Protein AF-A0A5E4GHR6-F1 (afdb_monomer_lite)

InterPro domains:
  IPR000375 Dynamin stalk domain [PF01031] (1-142)
  IPR022812 Dynamin [PTHR11566] (3-142)

Structure (mmCIF, N/CA/C/O backbone):
data_AF-A0A5E4GHR6-F1
#
_entry.id   AF-A0A5E4GHR6-F1
#
loop_
_atom_site.group_PDB
_atom_site.id
_atom_site.type_symbol
_atom_site.label_atom_id
_atom_site.label_alt_id
_atom_site.label_comp_id
_atom_site.label_asym_id
_atom_site.label_entity_id
_atom_site.label_seq_id
_atom_site.pdbx_PDB_ins_code
_atom_site.Cartn_x
_atom_site.Cartn_y
_atom_site.Cartn_z
_atom_site.occupancy
_atom_site.B_iso_or_equiv
_atom_site.auth_seq_id
_atom_site.auth_comp_id
_atom_site.auth_asym_id
_atom_site.auth_atom_id
_atom_site.pdbx_PDB_model_num
ATOM 1 N N . MET A 1 1 ? -13.976 9.261 15.488 1.00 59.06 1 MET A N 1
ATOM 2 C CA . MET A 1 1 ? -12.523 8.959 15.468 1.00 59.06 1 MET A CA 1
ATOM 3 C C . MET A 1 1 ? -11.911 9.071 14.072 1.00 59.06 1 MET A C 1
ATOM 5 O O . MET A 1 1 ? -10.851 9.673 13.956 1.00 59.06 1 MET A O 1
ATOM 9 N N . VAL A 1 2 ? -12.566 8.576 13.013 1.00 63.38 2 VAL A N 1
ATOM 10 C CA . VAL A 1 2 ? -12.082 8.750 11.625 1.00 63.38 2 VAL A CA 1
ATOM 11 C C . VAL A 1 2 ? -12.148 10.220 11.171 1.00 63.38 2 VAL A C 1
ATOM 13 O O . VAL A 1 2 ? -11.143 10.754 10.731 1.00 63.38 2 VAL A O 1
ATOM 16 N N . ASP A 1 3 ? -13.250 10.932 11.431 1.00 71.06 3 ASP A N 1
ATOM 17 C CA . ASP A 1 3 ? -13.390 12.372 11.110 1.00 71.06 3 ASP A CA 1
ATOM 18 C C . ASP A 1 3 ? -12.672 13.329 12.089 1.00 71.06 3 ASP A C 1
ATOM 20 O O . ASP A 1 3 ? -12.981 14.518 12.153 1.00 71.06 3 ASP A O 1
ATOM 24 N N . GLY A 1 4 ? -11.795 12.829 12.966 1.00 60.81 4 GLY A N 1
ATOM 25 C CA . GLY A 1 4 ? -11.119 13.656 13.982 1.00 60.81 4 GLY A CA 1
ATOM 26 C C . GLY A 1 4 ? -12.011 14.182 15.122 1.00 60.81 4 GLY A C 1
ATOM 27 O O . GLY A 1 4 ? -11.511 14.761 16.080 1.00 60.81 4 GLY A O 1
ATOM 28 N N . LYS A 1 5 ? -13.325 13.930 15.090 1.00 59.69 5 LYS A N 1
ATOM 29 C CA . LYS A 1 5 ? -14.275 14.280 16.164 1.00 59.69 5 LYS A CA 1
ATOM 30 C C . LYS A 1 5 ? -14.294 13.211 17.265 1.00 59.69 5 LYS A C 1
ATOM 32 O O . LYS A 1 5 ? -15.255 12.454 17.376 1.00 59.69 5 LYS A O 1
ATOM 37 N N . SER A 1 6 ? -13.196 13.067 18.007 1.00 61.25 6 SER A N 1
ATOM 38 C CA . SER A 1 6 ? -13.159 12.246 19.231 1.00 61.25 6 SER A CA 1
ATOM 39 C C . SER A 1 6 ? -13.448 13.116 20.455 1.00 61.25 6 SER A C 1
ATOM 41 O O . SER A 1 6 ? -12.982 14.251 20.517 1.00 61.25 6 SER A O 1
ATOM 43 N N . GLN A 1 7 ? -14.211 12.590 21.415 1.00 58.00 7 GLN A N 1
ATOM 44 C CA . GLN A 1 7 ? -14.550 13.285 22.665 1.00 58.00 7 GLN A CA 1
ATOM 45 C C . GLN A 1 7 ? -13.358 13.317 23.642 1.00 58.00 7 GLN A C 1
ATOM 47 O O . GLN A 1 7 ? -13.231 14.252 24.426 1.00 58.00 7 GLN A O 1
ATOM 52 N N . GLU A 1 8 ? -12.441 12.350 23.517 1.00 57.22 8 GLU A N 1
ATOM 53 C CA . GLU A 1 8 ? -11.126 12.335 24.161 1.00 57.22 8 GLU A CA 1
ATOM 54 C C . GLU A 1 8 ? -10.040 12.430 23.080 1.00 57.22 8 GLU A C 1
ATOM 56 O O . GLU A 1 8 ? -9.918 11.556 22.215 1.00 57.22 8 GLU A O 1
ATOM 61 N N . MET A 1 9 ? -9.282 13.529 23.089 1.00 57.59 9 MET A N 1
ATOM 62 C CA . MET A 1 9 ? -8.210 13.804 22.130 1.00 57.59 9 MET A CA 1
ATOM 63 C C . MET A 1 9 ? -6.859 13.691 22.842 1.00 57.59 9 MET A C 1
ATOM 65 O O . MET A 1 9 ? -6.551 14.482 23.733 1.00 57.59 9 MET A O 1
ATOM 69 N N . SER A 1 10 ? -6.052 12.698 22.460 1.00 58.16 10 SER A N 1
ATOM 70 C CA . SER A 1 10 ? -4.682 12.555 22.967 1.00 58.16 10 SER A CA 1
ATOM 71 C C . SER A 1 10 ? -3.780 13.629 22.358 1.00 58.16 10 SER A C 1
ATOM 73 O O . SER A 1 10 ? -3.764 13.814 21.144 1.00 58.16 10 SER A O 1
ATOM 75 N N . THR A 1 11 ? -2.995 14.318 23.187 1.00 67.44 11 THR A N 1
ATOM 76 C CA . THR A 1 11 ? -1.984 15.299 22.746 1.00 67.44 11 THR A CA 1
ATOM 77 C C . THR A 1 11 ? -0.601 14.687 22.529 1.00 67.44 11 THR A C 1
ATOM 79 O O . THR A 1 11 ? 0.333 15.395 22.162 1.00 67.44 11 THR A O 1
ATOM 82 N N . LYS A 1 12 ? -0.446 13.382 22.786 1.00 62.19 12 LYS A N 1
ATOM 83 C CA . LYS A 1 12 ? 0.856 12.701 22.766 1.00 62.19 12 LYS A CA 1
ATOM 84 C C . LYS A 1 12 ? 1.130 11.958 21.462 1.00 62.19 12 LYS A C 1
ATOM 86 O O . LYS A 1 12 ? 2.283 11.866 21.062 1.00 62.19 12 LYS A O 1
ATOM 91 N N . GLU A 1 13 ? 0.092 11.438 20.808 1.00 71.81 13 GLU A N 1
ATOM 92 C CA . GLU A 1 13 ? 0.229 10.591 19.621 1.00 71.81 13 GLU A CA 1
ATOM 93 C C . GLU A 1 13 ? -0.902 10.845 18.618 1.00 71.81 13 GLU A C 1
ATOM 95 O O . GLU A 1 13 ? -2.062 11.024 18.998 1.00 71.81 13 GLU A O 1
ATOM 100 N N . LEU A 1 14 ? -0.562 10.826 17.324 1.00 75.12 14 LEU A N 1
ATOM 101 C CA . LEU A 1 14 ? -1.551 10.827 16.247 1.00 75.12 14 LEU A CA 1
ATOM 102 C C . LEU A 1 14 ? -2.262 9.473 16.220 1.00 75.12 14 LEU A C 1
ATOM 104 O O . LEU A 1 14 ? -1.610 8.434 16.135 1.00 75.12 14 LEU A O 1
ATOM 108 N N . SER A 1 15 ? -3.589 9.506 16.223 1.00 80.12 15 SER A N 1
ATOM 109 C CA . SER A 1 15 ? -4.464 8.337 16.106 1.00 80.12 15 SER A CA 1
ATOM 110 C C . SER A 1 15 ? -5.653 8.664 15.205 1.00 80.12 15 SER A C 1
ATOM 112 O O . SER A 1 15 ? -5.936 9.836 14.920 1.00 80.12 15 SER A O 1
ATOM 114 N N . GLY A 1 16 ? -6.359 7.643 14.729 1.00 85.81 16 GLY A N 1
ATOM 115 C CA . GLY A 1 16 ? -7.575 7.864 13.956 1.00 85.81 16 GLY A CA 1
ATOM 116 C C . GLY A 1 16 ? -7.293 8.444 12.570 1.00 85.81 16 GLY A C 1
ATOM 117 O O . GLY A 1 16 ? -6.297 8.117 11.924 1.00 85.81 16 GLY A O 1
ATOM 118 N N . GLY A 1 17 ? -8.146 9.368 12.120 1.00 86.38 17 GLY A N 1
ATOM 119 C CA . GLY A 1 17 ? -7.976 10.027 10.819 1.00 86.38 17 GLY A CA 1
ATOM 120 C C . GLY A 1 17 ? -6.665 10.807 10.677 1.00 86.38 17 GLY A C 1
ATOM 121 O O . GLY A 1 17 ? -6.059 10.801 9.608 1.00 86.38 17 GLY A O 1
ATOM 122 N N . GLY A 1 18 ? -6.175 11.420 11.761 1.00 88.06 18 GLY A N 1
ATOM 123 C CA . GLY A 1 18 ? -4.896 12.139 11.744 1.00 88.06 18 GLY A CA 1
ATOM 124 C C . GLY A 1 18 ? -3.708 11.209 11.494 1.00 88.06 18 GLY A C 1
ATOM 125 O O . GLY A 1 18 ? -2.782 11.564 10.766 1.00 88.06 18 GLY A O 1
ATOM 126 N N . ARG A 1 19 ? -3.755 9.987 12.038 1.00 92.56 19 ARG A N 1
ATOM 127 C CA . ARG A 1 19 ? -2.726 8.972 11.793 1.00 92.56 19 ARG A CA 1
ATOM 128 C C . ARG A 1 19 ? -2.812 8.402 10.384 1.00 92.56 19 ARG A C 1
ATOM 130 O O . ARG A 1 19 ? -1.773 8.250 9.753 1.00 92.56 19 ARG A O 1
ATOM 137 N N . ILE A 1 20 ? -4.018 8.154 9.874 1.00 94.25 20 ILE A N 1
ATOM 138 C CA . ILE A 1 20 ? -4.221 7.719 8.483 1.00 94.25 20 ILE A CA 1
ATOM 139 C C . ILE A 1 20 ? -3.656 8.761 7.509 1.00 94.25 20 ILE A C 1
ATOM 141 O O . ILE A 1 20 ? -2.912 8.405 6.600 1.00 94.25 20 ILE A O 1
ATOM 145 N N . HIS A 1 21 ? -3.921 10.052 7.732 1.00 93.12 21 HIS A N 1
ATOM 146 C CA . HIS A 1 21 ? -3.343 11.121 6.915 1.00 93.12 21 HIS A CA 1
ATOM 147 C C . HIS A 1 21 ? -1.809 11.142 6.989 1.00 93.12 21 HIS A C 1
ATOM 149 O O . HIS A 1 21 ? -1.139 11.262 5.967 1.00 93.12 21 HIS A O 1
ATOM 155 N N . TYR A 1 22 ? -1.246 10.963 8.187 1.00 93.31 22 TYR A N 1
ATOM 156 C CA . TYR A 1 22 ? 0.202 10.869 8.377 1.00 93.31 22 TYR A CA 1
ATOM 157 C C . TYR A 1 22 ? 0.827 9.665 7.646 1.00 93.31 22 TYR A C 1
ATOM 159 O O . TYR A 1 22 ? 1.936 9.763 7.122 1.00 93.31 22 TYR A O 1
ATOM 167 N N . ILE A 1 23 ? 0.110 8.538 7.579 1.00 95.62 23 ILE A N 1
ATOM 168 C CA . ILE A 1 23 ? 0.522 7.362 6.805 1.00 95.62 23 ILE A CA 1
ATOM 169 C C . ILE A 1 23 ? 0.505 7.677 5.304 1.00 95.62 23 ILE A C 1
ATOM 171 O O . ILE A 1 23 ? 1.512 7.483 4.632 1.00 95.62 23 ILE A O 1
ATOM 175 N N . LEU A 1 24 ? -0.605 8.214 4.793 1.00 94.06 24 LEU A N 1
ATOM 176 C CA . LEU A 1 24 ? -0.811 8.465 3.360 1.00 94.06 24 LEU A CA 1
ATOM 177 C C . LEU A 1 24 ? 0.049 9.595 2.779 1.00 94.06 24 LEU A C 1
ATOM 179 O O . LEU A 1 24 ? 0.156 9.704 1.561 1.00 94.06 24 LEU A O 1
ATOM 183 N N . GLN A 1 25 ? 0.588 10.477 3.619 1.00 92.94 25 GLN A N 1
ATOM 184 C CA . GLN A 1 25 ? 1.388 11.619 3.182 1.00 92.94 25 GLN A CA 1
ATOM 185 C C . GLN A 1 25 ? 2.852 11.436 3.625 1.00 92.94 25 GLN A C 1
ATOM 187 O O . GLN A 1 25 ? 3.601 10.852 2.850 1.00 92.94 25 GLN A O 1
ATOM 192 N N . PRO A 1 26 ? 3.293 11.823 4.841 1.00 94.81 26 PRO A N 1
ATOM 193 C CA . PRO A 1 26 ? 4.687 11.670 5.257 1.00 94.81 26 PRO A CA 1
ATOM 194 C C . PRO A 1 26 ? 5.298 10.279 5.085 1.00 94.81 26 PRO A C 1
ATOM 196 O O . PRO A 1 26 ? 6.417 10.180 4.593 1.00 94.81 26 PRO A O 1
ATOM 199 N N . ILE A 1 27 ? 4.613 9.215 5.521 1.00 94.44 27 ILE A N 1
ATOM 200 C CA . ILE A 1 27 ? 5.202 7.866 5.486 1.00 94.44 27 ILE A CA 1
ATOM 201 C C . ILE A 1 27 ? 5.246 7.356 4.051 1.00 94.44 27 ILE A C 1
ATOM 203 O O . ILE A 1 27 ? 6.308 6.961 3.586 1.00 94.44 27 ILE A O 1
ATOM 207 N N . PHE A 1 28 ? 4.115 7.387 3.346 1.00 96.38 28 PHE A N 1
ATOM 208 C CA . PHE A 1 28 ? 4.043 6.847 1.995 1.00 96.38 28 PHE A CA 1
ATOM 209 C C . PHE A 1 28 ? 4.958 7.593 1.022 1.00 96.38 28 PHE A C 1
ATOM 211 O O . PHE A 1 28 ? 5.716 6.947 0.308 1.00 96.38 28 PHE A O 1
ATOM 218 N N . VAL A 1 29 ? 4.968 8.932 1.050 1.00 95.56 29 VAL A N 1
ATOM 219 C CA . VAL A 1 29 ? 5.864 9.735 0.200 1.00 95.56 29 VAL A CA 1
ATOM 220 C C . VAL A 1 29 ? 7.321 9.383 0.473 1.00 95.56 29 VAL A C 1
ATOM 222 O O . VAL A 1 29 ? 8.061 9.117 -0.467 1.00 95.56 29 VAL A O 1
ATOM 225 N N . LYS A 1 30 ? 7.717 9.281 1.746 1.00 95.56 30 LYS A N 1
ATOM 226 C CA . LYS A 1 30 ? 9.078 8.878 2.103 1.00 95.56 30 LYS A CA 1
ATOM 227 C C . LYS A 1 30 ? 9.419 7.472 1.590 1.00 95.56 30 LYS A C 1
ATOM 229 O O . LYS A 1 30 ? 10.504 7.273 1.062 1.00 95.56 30 LYS A O 1
ATOM 234 N N . CYS A 1 31 ? 8.507 6.506 1.720 1.00 94.62 31 CYS A N 1
ATOM 235 C CA . CYS A 1 31 ? 8.717 5.153 1.196 1.00 94.62 31 CYS A CA 1
ATOM 236 C C . CYS A 1 31 ? 8.894 5.140 -0.329 1.00 94.62 31 CYS A C 1
ATOM 238 O O . CYS A 1 31 ? 9.658 4.323 -0.829 1.00 94.62 31 CYS A O 1
ATOM 240 N N . LEU A 1 32 ? 8.212 6.027 -1.062 1.00 94.38 32 LEU A N 1
ATOM 241 C CA . LEU A 1 32 ? 8.408 6.178 -2.507 1.00 94.38 32 LEU A CA 1
ATOM 242 C C . LEU A 1 32 ? 9.756 6.836 -2.836 1.00 94.38 32 LEU A C 1
ATOM 244 O O . LEU A 1 32 ? 10.428 6.396 -3.758 1.00 94.38 32 LEU A O 1
ATOM 248 N N . GLU A 1 33 ? 10.170 7.856 -2.078 1.00 94.25 33 GLU A N 1
ATOM 249 C CA . GLU A 1 33 ? 11.466 8.534 -2.254 1.00 94.25 33 GLU A CA 1
ATOM 250 C C . GLU A 1 33 ? 12.671 7.629 -1.948 1.00 94.25 33 GLU A C 1
ATOM 252 O O . GLU A 1 33 ? 13.759 7.851 -2.474 1.00 94.25 33 GLU A O 1
ATOM 257 N N . GLU A 1 34 ? 12.490 6.610 -1.105 1.00 94.50 34 GLU A N 1
ATOM 258 C CA . GLU A 1 34 ? 13.513 5.601 -0.801 1.00 94.50 34 GLU A CA 1
ATOM 259 C C . GLU A 1 34 ? 13.686 4.559 -1.922 1.00 94.50 34 GLU A C 1
ATOM 261 O O . GLU A 1 34 ? 14.669 3.815 -1.910 1.00 94.50 34 GLU A O 1
ATOM 266 N N . VAL A 1 35 ? 12.776 4.504 -2.904 1.00 93.25 35 VAL A N 1
ATOM 267 C CA . VAL A 1 35 ? 12.945 3.662 -4.094 1.00 93.25 35 VAL A CA 1
ATOM 268 C C . VAL A 1 35 ? 13.942 4.333 -5.036 1.00 93.25 35 VAL A C 1
ATOM 270 O O . VAL A 1 35 ? 13.614 5.294 -5.731 1.00 93.25 35 VAL A O 1
ATOM 273 N N . ASP A 1 36 ? 15.167 3.810 -5.078 1.00 91.88 36 ASP A N 1
ATOM 274 C CA . ASP A 1 36 ? 16.194 4.294 -6.002 1.00 91.88 36 ASP A CA 1
ATOM 275 C C . ASP A 1 36 ? 15.810 3.939 -7.456 1.00 91.88 36 ASP A C 1
ATOM 277 O O . ASP A 1 36 ? 15.697 2.75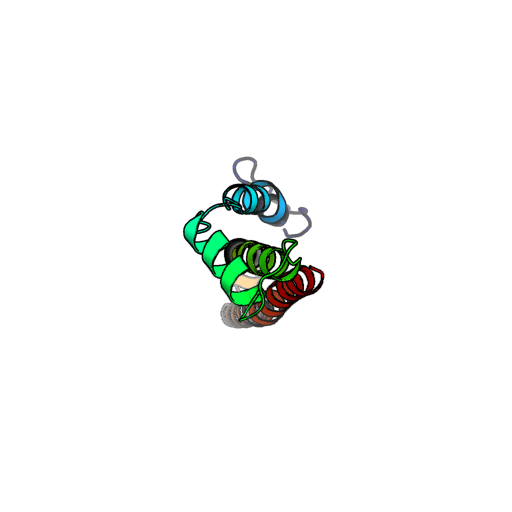2 -7.783 1.00 91.88 36 ASP A O 1
ATOM 281 N N . PRO A 1 37 ? 15.630 4.934 -8.348 1.00 87.12 37 PRO A N 1
ATOM 282 C CA . PRO A 1 37 ? 15.217 4.713 -9.735 1.00 87.12 37 PRO A CA 1
ATOM 283 C C . PRO A 1 37 ? 16.256 3.967 -10.589 1.00 87.12 37 PRO A C 1
ATOM 285 O O . PRO A 1 37 ? 15.910 3.452 -11.653 1.00 87.12 37 PRO A O 1
ATOM 288 N N . CYS A 1 38 ? 17.517 3.928 -10.156 1.00 88.38 38 CYS A N 1
ATOM 289 C CA . CYS A 1 38 ? 18.620 3.266 -10.852 1.00 88.38 38 CYS A CA 1
ATOM 290 C C . CYS A 1 38 ? 19.045 1.955 -10.181 1.00 88.38 38 CYS A C 1
ATOM 292 O O . CYS A 1 38 ? 19.947 1.275 -10.675 1.00 88.38 38 CYS A O 1
ATOM 294 N N . ASP A 1 39 ? 18.420 1.587 -9.066 1.00 89.00 39 ASP A N 1
ATOM 295 C CA . ASP A 1 39 ? 18.718 0.324 -8.406 1.00 89.00 39 ASP A CA 1
ATOM 296 C C . ASP A 1 39 ? 18.270 -0.865 -9.279 1.00 89.00 39 ASP A C 1
ATOM 298 O O . ASP A 1 39 ? 17.315 -0.785 -10.064 1.00 89.00 39 ASP A O 1
ATOM 302 N N . ASP A 1 40 ? 19.058 -1.938 -9.231 1.00 85.06 40 ASP A N 1
ATOM 303 C CA . ASP A 1 40 ? 19.020 -3.066 -10.174 1.00 85.06 40 ASP A CA 1
ATOM 304 C C . ASP A 1 40 ? 19.107 -2.693 -11.679 1.00 85.06 40 ASP A C 1
ATOM 306 O O . ASP A 1 40 ? 18.682 -3.475 -12.540 1.00 85.06 40 ASP A O 1
ATOM 310 N N . LEU A 1 41 ? 19.657 -1.520 -12.028 1.00 90.44 41 LEU A N 1
ATOM 311 C CA . LEU A 1 41 ? 19.884 -1.089 -13.412 1.00 90.44 41 LEU A CA 1
ATOM 312 C C . LEU A 1 41 ? 21.380 -0.914 -13.705 1.00 90.44 41 LEU A C 1
ATOM 314 O O . LEU A 1 41 ? 21.946 0.164 -13.531 1.00 90.44 41 LEU A O 1
ATOM 318 N N . THR A 1 42 ? 22.032 -1.974 -14.185 1.00 92.31 42 THR A N 1
ATOM 319 C CA . THR A 1 42 ? 23.450 -1.902 -14.571 1.00 92.31 42 THR A CA 1
ATOM 320 C C . THR A 1 42 ? 23.635 -1.490 -16.035 1.00 92.31 42 THR A C 1
ATOM 322 O O . THR A 1 42 ? 22.762 -1.707 -16.880 1.00 92.31 42 THR A O 1
ATOM 325 N N . ASP A 1 43 ? 24.813 -0.958 -16.376 1.00 92.56 43 ASP A N 1
ATOM 326 C CA . ASP A 1 43 ? 25.189 -0.669 -17.771 1.00 92.56 43 ASP A CA 1
ATOM 327 C C . ASP A 1 43 ? 25.097 -1.912 -18.670 1.00 92.56 43 ASP A C 1
ATOM 329 O O . ASP A 1 43 ? 24.793 -1.808 -19.863 1.00 92.56 43 ASP A O 1
ATOM 333 N N . ASP A 1 44 ? 25.350 -3.096 -18.107 1.00 92.31 44 ASP A N 1
ATOM 334 C CA . ASP A 1 44 ? 25.224 -4.363 -18.819 1.00 92.31 44 ASP A CA 1
ATOM 335 C C . ASP A 1 44 ? 23.752 -4.718 -19.071 1.00 92.31 44 ASP A C 1
ATOM 337 O O . ASP A 1 44 ? 23.426 -5.135 -20.182 1.00 92.31 44 ASP A O 1
ATOM 341 N N . ASP A 1 45 ? 22.847 -4.474 -18.116 1.00 90.19 45 ASP A N 1
ATOM 342 C CA . ASP A 1 45 ? 21.400 -4.646 -18.314 1.00 90.19 45 ASP A CA 1
ATOM 343 C C . ASP A 1 45 ? 20.863 -3.711 -19.399 1.00 90.19 45 ASP A C 1
ATOM 345 O O . ASP A 1 45 ? 20.114 -4.140 -20.281 1.00 90.19 45 ASP A O 1
ATOM 349 N N . ILE A 1 46 ? 21.294 -2.445 -19.386 1.00 90.44 46 ILE A N 1
ATOM 350 C CA . ILE A 1 46 ? 20.936 -1.458 -20.412 1.00 90.44 46 ILE A CA 1
ATOM 351 C C . ILE A 1 46 ? 21.446 -1.922 -21.779 1.00 90.44 46 ILE A C 1
ATOM 353 O O . ILE A 1 46 ? 20.697 -1.938 -22.761 1.00 90.44 46 ILE A O 1
ATOM 357 N N . ARG A 1 47 ? 22.711 -2.356 -21.857 1.00 89.56 47 ARG A N 1
ATOM 358 C CA . ARG A 1 47 ? 23.303 -2.861 -23.102 1.00 89.56 47 ARG A CA 1
ATOM 359 C C . ARG A 1 47 ? 22.552 -4.088 -23.617 1.00 89.56 47 ARG A C 1
ATOM 361 O O . ARG A 1 47 ? 22.262 -4.153 -24.812 1.00 89.56 47 ARG A O 1
ATOM 368 N N . MET A 1 48 ? 22.213 -5.031 -22.739 1.00 89.94 48 MET A N 1
ATOM 369 C CA . MET A 1 48 ? 21.443 -6.226 -23.089 1.00 89.94 48 MET A CA 1
ATOM 370 C C . MET A 1 48 ? 20.036 -5.871 -23.576 1.00 89.94 48 MET A C 1
ATOM 372 O O . MET A 1 48 ? 19.595 -6.413 -24.588 1.00 89.94 48 MET A O 1
ATOM 376 N N . ALA A 1 49 ? 19.345 -4.931 -22.927 1.00 89.25 49 ALA A N 1
ATOM 377 C CA . ALA A 1 49 ? 18.029 -4.466 -23.362 1.00 89.25 49 ALA A CA 1
ATOM 378 C C . ALA A 1 49 ? 18.078 -3.857 -24.776 1.00 89.25 49 ALA A C 1
ATOM 380 O O . ALA A 1 49 ? 17.250 -4.193 -25.626 1.00 89.25 49 ALA A O 1
ATOM 381 N N . ILE A 1 50 ? 19.090 -3.028 -25.067 1.00 87.69 50 ILE A N 1
ATOM 382 C CA . ILE A 1 50 ? 19.302 -2.435 -26.398 1.00 87.69 50 ILE A CA 1
ATOM 383 C C . ILE A 1 50 ? 19.580 -3.513 -27.452 1.00 87.69 50 ILE A C 1
ATOM 385 O O . ILE A 1 50 ? 18.992 -3.481 -28.538 1.00 87.69 50 ILE A O 1
ATOM 389 N N . GLN A 1 51 ? 20.457 -4.473 -27.148 1.00 87.12 51 GLN A N 1
ATOM 390 C CA . GLN A 1 51 ? 20.781 -5.574 -28.059 1.00 87.12 51 GLN A CA 1
ATOM 391 C C . GLN A 1 51 ? 19.551 -6.442 -28.351 1.00 87.12 51 GLN A C 1
ATOM 393 O O . GLN A 1 51 ? 19.265 -6.729 -29.513 1.00 87.12 51 GLN A O 1
ATOM 398 N N . ASN A 1 52 ? 18.777 -6.784 -27.319 1.00 86.00 52 ASN A N 1
ATOM 399 C CA . ASN A 1 52 ? 17.566 -7.588 -27.458 1.00 86.00 52 ASN A CA 1
ATOM 400 C C . ASN A 1 52 ? 16.488 -6.883 -28.290 1.00 86.00 52 ASN A C 1
ATOM 402 O O . ASN A 1 52 ? 15.862 -7.526 -29.131 1.00 86.00 52 ASN A O 1
ATOM 406 N N . ALA A 1 53 ? 16.294 -5.572 -28.118 1.00 85.38 53 ALA A N 1
ATOM 407 C CA . ALA A 1 53 ? 15.322 -4.831 -28.923 1.00 85.38 53 ALA A CA 1
ATOM 408 C C . ALA A 1 53 ? 15.772 -4.626 -30.376 1.00 85.38 53 ALA A C 1
ATOM 410 O O . ALA A 1 53 ? 14.942 -4.594 -31.282 1.00 85.38 53 ALA A O 1
ATOM 411 N N . SER A 1 54 ? 17.081 -4.491 -30.612 1.00 81.94 54 SER A N 1
ATOM 412 C CA . SER A 1 54 ? 17.641 -4.342 -31.966 1.00 81.94 54 SER A CA 1
ATOM 413 C C . SER A 1 54 ? 17.567 -5.653 -32.765 1.00 81.94 54 SER A C 1
ATOM 415 O O . SER A 1 54 ? 17.504 -5.644 -34.000 1.00 81.94 54 SER A O 1
ATOM 417 N N . GLY A 1 55 ? 17.532 -6.795 -32.069 1.00 77.00 55 GLY A N 1
ATOM 418 C CA . GLY A 1 55 ? 17.478 -8.122 -32.672 1.00 77.00 55 GLY A CA 1
ATOM 419 C C . GLY A 1 55 ? 18.677 -8.379 -33.591 1.00 77.00 55 GLY A C 1
ATOM 420 O O . GLY A 1 55 ? 19.802 -7.987 -33.301 1.00 77.00 55 GLY A O 1
ATOM 421 N N . ALA A 1 56 ? 18.445 -9.023 -34.738 1.00 68.25 56 ALA A N 1
ATOM 422 C CA . ALA A 1 56 ? 19.497 -9.300 -35.726 1.00 68.25 56 ALA A CA 1
ATOM 423 C C . ALA A 1 56 ? 19.827 -8.104 -36.647 1.00 68.25 56 ALA A C 1
ATOM 425 O O . ALA A 1 56 ? 20.627 -8.245 -37.574 1.00 68.25 56 ALA A O 1
ATOM 426 N N . ARG A 1 57 ? 19.176 -6.945 -36.465 1.00 67.38 57 ARG A N 1
ATOM 427 C CA . ARG A 1 57 ? 19.393 -5.760 -37.305 1.00 67.38 57 ARG A CA 1
ATOM 428 C C . ARG A 1 57 ? 20.380 -4.812 -36.635 1.00 67.38 57 ARG A C 1
ATOM 430 O O . ARG A 1 57 ? 20.209 -4.435 -35.483 1.00 67.38 57 ARG A O 1
ATOM 437 N N . ASN A 1 58 ? 21.361 -4.349 -37.406 1.00 64.50 58 ASN A N 1
ATOM 438 C CA . ASN A 1 58 ? 22.209 -3.233 -36.999 1.00 64.50 58 ASN A CA 1
ATOM 439 C C . ASN A 1 58 ? 21.363 -1.954 -37.001 1.00 64.50 58 ASN A C 1
ATOM 441 O O . ASN A 1 58 ? 21.095 -1.380 -38.060 1.00 64.50 58 ASN A O 1
ATOM 445 N N . ALA A 1 59 ? 20.897 -1.540 -35.826 1.00 64.38 59 ALA A N 1
ATOM 446 C CA . ALA A 1 59 ? 20.183 -0.286 -35.660 1.00 64.38 59 ALA A CA 1
ATOM 447 C C . ALA A 1 59 ? 21.182 0.886 -35.698 1.00 64.38 59 ALA A C 1
ATOM 449 O O . ALA A 1 59 ? 22.180 0.886 -34.983 1.00 64.38 59 ALA A O 1
ATOM 450 N N . LEU A 1 60 ? 20.924 1.877 -36.557 1.00 68.81 60 LEU A N 1
ATOM 451 C CA . LEU A 1 60 ? 21.713 3.118 -36.644 1.00 68.81 60 LEU A CA 1
ATOM 452 C C . LEU A 1 60 ? 21.321 4.143 -35.562 1.00 68.81 60 LEU A C 1
ATOM 454 O O . LEU A 1 60 ? 22.052 5.103 -35.336 1.00 68.81 60 LEU A O 1
ATOM 458 N N . PHE A 1 61 ? 20.181 3.925 -34.898 1.00 70.38 61 PHE A N 1
ATOM 459 C CA . PHE A 1 61 ? 19.645 4.738 -33.808 1.00 70.38 61 PHE A CA 1
ATOM 460 C C . PHE A 1 61 ? 19.175 3.830 -32.670 1.00 70.38 61 PHE A C 1
ATOM 462 O O . PHE A 1 61 ? 18.777 2.689 -32.912 1.00 70.38 61 PHE A O 1
ATOM 469 N N . VAL A 1 62 ? 19.202 4.339 -31.438 1.00 67.88 62 VAL A N 1
ATOM 470 C CA . VAL A 1 62 ? 18.638 3.636 -30.279 1.00 67.88 62 VAL A CA 1
ATOM 471 C C . VAL A 1 62 ? 17.114 3.606 -30.422 1.00 67.88 62 VAL A C 1
ATOM 473 O O . VAL A 1 62 ? 16.496 4.638 -30.669 1.00 67.88 62 VAL A O 1
ATOM 476 N N . LEU A 1 63 ? 16.524 2.414 -30.315 1.00 76.06 63 LEU A N 1
ATOM 477 C CA . LEU A 1 63 ? 15.072 2.219 -30.308 1.00 76.06 63 LEU A CA 1
ATOM 478 C C . LEU A 1 63 ? 14.472 2.758 -28.999 1.00 76.06 63 LEU A C 1
ATOM 480 O O . LEU A 1 63 ? 15.142 2.751 -27.971 1.00 76.06 63 LEU A O 1
ATOM 484 N N . GLU A 1 64 ? 13.204 3.164 -29.014 1.00 82.81 64 GLU A N 1
ATOM 485 C CA . GLU A 1 64 ? 12.482 3.601 -27.802 1.00 82.81 64 GLU A CA 1
ATOM 486 C C . GLU A 1 64 ? 12.133 2.414 -26.880 1.00 82.81 64 GLU A C 1
ATOM 488 O O . GLU A 1 64 ? 12.147 2.532 -25.658 1.00 82.81 64 GLU A O 1
ATOM 493 N N . VAL A 1 65 ? 11.939 1.228 -27.466 1.00 85.19 65 VAL A N 1
ATOM 494 C CA . VAL A 1 65 ? 11.468 0.005 -26.789 1.00 85.19 65 VAL A CA 1
ATOM 495 C C . VAL A 1 65 ? 12.335 -0.455 -25.595 1.00 85.19 65 VAL A C 1
ATOM 497 O O . VAL A 1 65 ? 11.763 -0.796 -24.560 1.00 85.19 65 VAL A O 1
ATOM 500 N N . PRO A 1 66 ? 13.688 -0.484 -25.654 1.00 86.25 66 PRO A N 1
ATOM 501 C CA . PRO A 1 66 ? 14.520 -0.755 -24.478 1.00 86.25 66 PRO A CA 1
ATOM 502 C C . PRO A 1 66 ? 14.244 0.197 -23.322 1.00 86.25 66 PRO A C 1
ATOM 504 O O . PRO A 1 66 ? 14.201 -0.234 -22.176 1.00 86.25 66 PRO A O 1
ATOM 507 N N . PHE A 1 67 ? 14.083 1.486 -23.615 1.00 85.81 67 PHE A N 1
ATOM 508 C CA . PHE A 1 67 ? 13.877 2.495 -22.588 1.00 85.81 67 PHE A CA 1
ATOM 509 C C . PHE A 1 67 ? 12.504 2.327 -21.937 1.00 85.81 67 PHE A C 1
ATOM 511 O O . PHE A 1 67 ? 12.423 2.249 -20.716 1.00 85.81 67 PHE A O 1
ATOM 518 N N . GLU A 1 68 ? 11.455 2.155 -22.743 1.00 87.31 68 GLU A N 1
ATOM 519 C CA . GLU A 1 68 ? 10.104 1.824 -22.279 1.00 87.31 68 GLU A CA 1
ATOM 520 C C . GLU A 1 68 ? 10.114 0.583 -21.373 1.00 87.31 68 GLU A C 1
ATOM 522 O O . GLU A 1 68 ? 9.600 0.617 -20.256 1.00 87.31 68 GLU A O 1
ATOM 527 N N . PHE A 1 69 ? 10.786 -0.495 -21.789 1.00 87.81 69 PHE A N 1
ATOM 528 C CA . PHE A 1 69 ? 10.921 -1.710 -20.983 1.00 87.81 69 PHE A CA 1
ATOM 529 C C . PHE A 1 69 ? 11.615 -1.464 -19.632 1.00 87.81 69 PHE A C 1
ATOM 531 O O . PHE A 1 69 ? 11.154 -1.956 -18.598 1.00 87.81 69 PHE A O 1
ATOM 538 N N . LEU A 1 70 ? 12.715 -0.706 -19.622 1.00 89.44 70 LEU A N 1
ATOM 539 C CA . LEU A 1 70 ? 13.463 -0.407 -18.399 1.00 89.44 70 LEU A CA 1
ATOM 540 C C . LEU A 1 70 ? 12.658 0.486 -17.445 1.00 89.44 70 LEU A C 1
ATOM 542 O O . LEU A 1 70 ? 12.616 0.205 -16.249 1.00 89.44 70 LEU A O 1
ATOM 546 N N . VAL A 1 71 ? 11.965 1.503 -17.962 1.00 89.50 71 VAL A N 1
ATOM 547 C CA . VAL A 1 71 ? 11.087 2.375 -17.164 1.00 89.50 71 VAL A CA 1
ATOM 548 C C . VAL A 1 71 ? 9.928 1.580 -16.570 1.00 89.50 71 VAL A C 1
ATOM 550 O O . VAL A 1 71 ? 9.658 1.689 -15.376 1.00 89.50 71 VAL A O 1
ATOM 553 N N . ARG A 1 72 ? 9.293 0.704 -17.357 1.00 89.31 72 ARG A N 1
ATOM 554 C CA . ARG A 1 72 ? 8.239 -0.201 -16.874 1.00 89.31 72 ARG A CA 1
ATOM 555 C C . ARG A 1 72 ? 8.710 -1.077 -15.715 1.00 89.31 72 ARG A C 1
ATOM 557 O O . ARG A 1 72 ? 7.995 -1.222 -14.725 1.00 89.31 72 ARG A O 1
ATOM 564 N N . ARG A 1 73 ? 9.926 -1.626 -15.813 1.00 89.94 73 ARG A N 1
ATOM 565 C CA . ARG A 1 73 ? 10.542 -2.421 -14.741 1.00 89.94 73 ARG A CA 1
ATOM 566 C C . ARG A 1 73 ? 10.760 -1.597 -13.470 1.00 89.94 73 ARG A C 1
ATOM 568 O O . ARG A 1 73 ? 10.520 -2.121 -12.387 1.00 89.94 73 ARG A O 1
ATOM 575 N N . GLN A 1 74 ? 11.172 -0.334 -13.586 1.00 90.81 74 GLN A N 1
ATOM 576 C CA . GLN A 1 74 ? 11.350 0.541 -12.423 1.00 90.81 74 GLN A CA 1
ATOM 577 C C . GLN A 1 74 ? 10.008 0.977 -11.809 1.00 90.81 74 GLN A C 1
ATOM 579 O O . GLN A 1 74 ? 9.847 0.894 -10.594 1.00 90.81 74 GLN A O 1
ATOM 584 N N . ASN A 1 75 ? 9.000 1.318 -12.618 1.00 89.81 75 ASN A N 1
ATOM 585 C CA . ASN A 1 75 ? 7.657 1.675 -12.134 1.00 89.81 75 ASN A CA 1
ATOM 586 C C . ASN A 1 75 ? 6.974 0.526 -11.374 1.00 89.81 75 ASN A C 1
ATOM 588 O O . ASN A 1 75 ? 6.285 0.761 -10.382 1.00 89.81 75 ASN A O 1
ATOM 592 N N . ALA A 1 76 ? 7.205 -0.726 -11.780 1.00 91.88 76 ALA A N 1
ATOM 593 C CA . ALA A 1 76 ? 6.668 -1.893 -11.079 1.00 91.88 76 ALA A CA 1
ATOM 594 C C . ALA A 1 76 ? 7.153 -1.999 -9.617 1.00 91.88 76 ALA A C 1
ATOM 596 O O . ALA A 1 76 ? 6.452 -2.562 -8.775 1.00 91.88 76 ALA A O 1
ATOM 597 N N . ARG A 1 77 ? 8.315 -1.419 -9.282 1.00 93.25 77 ARG A N 1
ATOM 598 C CA . ARG A 1 77 ? 8.874 -1.424 -7.917 1.00 93.25 77 ARG A CA 1
ATOM 599 C C . ARG A 1 77 ? 8.097 -0.536 -6.947 1.00 93.25 77 ARG A C 1
ATOM 601 O O . ARG A 1 77 ? 8.252 -0.683 -5.740 1.00 93.25 77 ARG A O 1
ATOM 608 N N . LEU A 1 78 ? 7.222 0.338 -7.448 1.00 94.69 78 LEU A N 1
ATOM 609 C CA . LEU A 1 78 ? 6.332 1.160 -6.622 1.00 94.69 78 LEU A CA 1
ATOM 610 C C . LEU A 1 78 ? 5.178 0.348 -6.003 1.00 94.69 78 LEU A C 1
ATOM 612 O O . LEU A 1 78 ? 4.469 0.850 -5.125 1.00 94.69 78 LEU A O 1
ATOM 616 N N . LEU A 1 79 ? 4.986 -0.910 -6.422 1.00 95.12 79 LEU A N 1
ATOM 617 C CA . LEU A 1 79 ? 3.921 -1.776 -5.911 1.00 95.12 79 LEU A CA 1
ATOM 618 C C . LEU A 1 79 ? 4.128 -2.132 -4.445 1.00 95.12 79 LEU A C 1
ATOM 620 O O . LEU A 1 79 ? 3.225 -1.931 -3.635 1.00 95.12 79 LEU A O 1
ATOM 624 N N . ASP A 1 80 ? 5.321 -2.590 -4.088 1.00 95.00 80 ASP A N 1
ATOM 625 C CA . ASP A 1 80 ? 5.637 -2.990 -2.720 1.00 95.00 80 ASP A CA 1
ATOM 626 C C . ASP A 1 80 ? 5.433 -1.864 -1.687 1.00 95.00 80 ASP A C 1
ATOM 628 O O . ASP A 1 80 ? 4.705 -2.096 -0.712 1.00 95.00 80 ASP A O 1
ATOM 632 N N . PRO A 1 81 ? 5.966 -0.633 -1.868 1.00 96.38 81 PRO A N 1
ATOM 633 C CA . PRO A 1 81 ? 5.710 0.458 -0.925 1.00 96.38 81 PRO A CA 1
ATOM 634 C C . PRO A 1 81 ? 4.228 0.869 -0.886 1.00 96.38 81 PRO A C 1
ATOM 636 O O . PRO A 1 81 ? 3.718 1.240 0.175 1.00 96.38 81 PRO A O 1
ATOM 639 N N . SER A 1 82 ? 3.493 0.741 -1.996 1.00 97.06 82 SER A N 1
ATOM 640 C CA . SER A 1 82 ? 2.049 1.024 -2.038 1.00 97.06 82 SER A CA 1
ATOM 641 C C . SER A 1 82 ? 1.231 -0.002 -1.247 1.00 97.06 82 SER A C 1
ATOM 643 O O . SER A 1 82 ? 0.358 0.366 -0.454 1.00 97.06 82 SER A O 1
ATOM 645 N N . LEU A 1 83 ? 1.545 -1.293 -1.384 1.00 97.31 83 LEU A N 1
ATOM 646 C CA . LEU A 1 83 ? 0.918 -2.359 -0.598 1.00 97.31 83 LEU A CA 1
ATOM 647 C C . LEU A 1 83 ? 1.304 -2.273 0.884 1.00 97.31 83 LEU A C 1
ATOM 649 O O . LEU A 1 83 ? 0.482 -2.545 1.762 1.00 97.31 83 LEU A O 1
ATOM 653 N N . GLN A 1 84 ? 2.531 -1.850 1.194 1.00 96.94 84 GLN A N 1
ATOM 654 C CA . GLN A 1 84 ? 2.938 -1.575 2.570 1.00 96.94 84 GLN A CA 1
ATOM 655 C C . GLN A 1 84 ? 2.110 -0.435 3.181 1.00 96.94 84 GLN A C 1
ATOM 657 O O . GLN A 1 84 ? 1.635 -0.562 4.312 1.00 96.94 84 GLN A O 1
ATOM 662 N N . CYS A 1 85 ? 1.874 0.644 2.428 1.00 97.31 85 CYS A N 1
ATOM 663 C CA . CYS A 1 85 ? 1.007 1.735 2.863 1.00 97.31 85 CYS A CA 1
ATOM 664 C C . CYS A 1 85 ? -0.419 1.247 3.164 1.00 97.31 85 CYS A C 1
ATOM 666 O O . CYS A 1 85 ? -0.981 1.602 4.203 1.00 97.31 85 CYS A O 1
ATOM 668 N N . LEU A 1 86 ? -0.991 0.384 2.314 1.00 97.75 86 LEU A N 1
ATOM 669 C CA . LEU A 1 86 ? -2.303 -0.223 2.563 1.00 97.75 86 LEU A CA 1
ATOM 670 C C . LEU A 1 86 ? -2.340 -0.981 3.898 1.00 97.75 86 LEU A C 1
ATOM 672 O O . LEU A 1 86 ? -3.283 -0.811 4.671 1.00 97.75 86 LEU A O 1
ATOM 676 N N . ARG A 1 87 ? -1.304 -1.776 4.197 1.00 97.25 87 ARG A N 1
ATOM 677 C CA . ARG A 1 87 ? -1.204 -2.525 5.463 1.00 97.25 87 ARG A CA 1
ATOM 678 C C . ARG A 1 87 ? -1.184 -1.592 6.672 1.00 97.25 87 ARG A C 1
ATOM 680 O O . ARG A 1 87 ? -1.919 -1.824 7.626 1.00 97.25 87 ARG A O 1
ATOM 687 N N . PHE A 1 88 ? -0.422 -0.498 6.616 1.00 96.62 88 PHE A N 1
ATOM 688 C CA . PHE A 1 88 ? -0.403 0.488 7.701 1.00 96.62 88 PHE A CA 1
ATOM 689 C C . PHE A 1 88 ? -1.760 1.166 7.915 1.00 96.62 88 PHE A C 1
ATOM 691 O O . PHE A 1 88 ? -2.161 1.381 9.061 1.00 96.62 88 PHE A O 1
ATOM 698 N N . VAL A 1 89 ? -2.479 1.491 6.837 1.00 97.00 89 VAL A N 1
ATOM 699 C CA . VAL A 1 89 ? -3.834 2.054 6.937 1.00 97.00 89 VAL A CA 1
ATOM 700 C C . VAL A 1 89 ? -4.805 1.030 7.527 1.00 97.00 89 VAL A C 1
ATOM 702 O O . VAL A 1 89 ? -5.579 1.380 8.416 1.00 97.00 89 VAL A O 1
ATOM 705 N N . TYR A 1 90 ? -4.745 -0.229 7.089 1.00 96.88 90 TYR A N 1
ATOM 706 C CA . TYR A 1 90 ? -5.558 -1.316 7.638 1.00 96.88 90 TYR A CA 1
ATOM 707 C C . TYR A 1 90 ? -5.323 -1.505 9.145 1.00 96.88 90 TYR A C 1
ATOM 709 O O . TYR A 1 90 ? -6.284 -1.565 9.914 1.00 96.88 90 TYR A O 1
ATOM 717 N N . ASP A 1 91 ? -4.062 -1.523 9.584 1.00 95.62 91 ASP A N 1
ATOM 718 C CA . ASP A 1 91 ? -3.711 -1.647 11.002 1.00 95.62 91 ASP A CA 1
ATOM 719 C C . ASP A 1 91 ? -4.272 -0.485 11.833 1.00 95.62 91 ASP A C 1
ATOM 721 O O . ASP A 1 91 ? -4.749 -0.684 12.953 1.00 95.62 91 ASP A O 1
ATOM 725 N N . GLU A 1 92 ? -4.250 0.737 11.295 1.00 94.25 92 GLU A N 1
ATOM 726 C CA . GLU A 1 92 ? -4.837 1.894 11.969 1.00 94.25 92 GLU A CA 1
ATOM 727 C C . GLU A 1 92 ? -6.369 1.808 12.020 1.00 94.25 92 GLU A C 1
ATOM 729 O O . GLU A 1 92 ? -6.962 2.086 13.062 1.00 94.25 92 GLU A O 1
ATOM 734 N N . LEU A 1 93 ? -7.026 1.350 10.950 1.00 94.31 93 LEU A N 1
ATOM 735 C CA . LEU A 1 93 ? -8.474 1.113 10.940 1.00 94.31 93 LEU A CA 1
ATOM 736 C C . LEU A 1 93 ? -8.893 0.046 11.961 1.00 94.31 93 LEU A C 1
ATOM 738 O O . LEU A 1 93 ? -9.889 0.233 12.661 1.00 94.31 93 LEU A O 1
ATOM 742 N N . MET A 1 94 ? -8.110 -1.024 12.110 1.00 93.00 94 MET A N 1
ATOM 743 C CA . MET A 1 94 ? -8.327 -2.042 13.143 1.00 93.00 94 MET A CA 1
ATOM 744 C C . MET A 1 94 ? -8.218 -1.454 14.555 1.00 93.00 94 MET A C 1
ATOM 746 O O . MET A 1 94 ? -9.087 -1.690 15.395 1.00 93.00 94 MET A O 1
ATOM 750 N N . LYS A 1 95 ? -7.199 -0.625 14.820 1.00 90.88 95 LYS A N 1
ATOM 751 C CA . LYS A 1 95 ? -7.067 0.069 16.114 1.00 90.88 95 LYS A CA 1
ATOM 752 C C . LYS A 1 95 ? -8.258 0.977 16.398 1.00 90.88 95 LYS A C 1
ATOM 754 O O . LYS A 1 95 ? -8.760 0.980 17.519 1.00 90.88 95 LYS A O 1
ATOM 759 N N . ILE A 1 96 ? -8.727 1.722 15.394 1.00 89.38 96 ILE A N 1
ATOM 760 C CA . ILE A 1 96 ? -9.919 2.570 15.524 1.00 89.38 96 ILE A CA 1
ATOM 761 C C . ILE A 1 96 ? -11.145 1.715 15.853 1.00 89.38 96 ILE A C 1
ATOM 763 O O . ILE A 1 96 ? -11.891 2.075 16.758 1.00 89.38 96 ILE A O 1
ATOM 767 N N . SER A 1 97 ? -11.331 0.584 15.165 1.00 88.50 97 SER A N 1
ATOM 768 C CA . SER A 1 97 ? -12.449 -0.336 15.406 1.00 88.50 97 SER A CA 1
ATOM 769 C C . SER A 1 97 ? -12.509 -0.787 16.867 1.00 88.50 97 SER A C 1
ATOM 771 O O . SER A 1 97 ? -13.551 -0.661 17.508 1.00 88.50 97 SER A O 1
ATOM 773 N N . HIS A 1 98 ? -11.381 -1.231 17.427 1.00 85.38 98 HIS A N 1
ATOM 774 C CA . HIS A 1 98 ? -11.314 -1.662 18.826 1.00 85.38 98 HIS A CA 1
ATOM 775 C C . HIS A 1 98 ? -11.458 -0.502 19.825 1.00 85.38 98 HIS A C 1
ATOM 777 O O . HIS A 1 98 ? -12.015 -0.676 20.905 1.00 85.38 98 HIS A O 1
ATOM 783 N N . ALA A 1 99 ? -10.987 0.697 19.477 1.00 81.69 99 ALA A N 1
ATOM 784 C CA . ALA A 1 99 ? -11.115 1.876 20.333 1.00 81.69 99 ALA A CA 1
ATOM 785 C C . ALA A 1 99 ? -12.530 2.485 20.331 1.00 81.69 99 ALA A C 1
ATOM 787 O O . ALA A 1 99 ? -12.881 3.223 21.248 1.00 81.69 99 ALA A O 1
ATOM 788 N N . CYS A 1 100 ? -13.359 2.172 19.330 1.00 75.25 100 CYS A N 1
ATOM 789 C CA . CYS A 1 100 ? -14.756 2.601 19.260 1.00 75.25 100 CYS A CA 1
ATOM 790 C C . CYS A 1 100 ? -15.707 1.797 20.172 1.00 75.25 100 CYS A C 1
ATOM 792 O O . CYS A 1 100 ? -16.920 2.009 20.103 1.00 75.25 100 CYS A O 1
ATOM 794 N N . GLU A 1 101 ? -15.205 0.898 21.029 1.00 70.00 101 GLU A N 1
ATOM 795 C CA . GLU A 1 101 ? -16.038 0.176 21.996 1.00 70.00 101 GLU A CA 1
ATOM 796 C C . GLU A 1 101 ? -16.770 1.143 22.946 1.00 70.00 101 GLU A C 1
ATOM 798 O O . GLU A 1 101 ? -16.175 1.813 23.789 1.00 70.00 101 GLU A O 1
ATOM 803 N N . VAL A 1 102 ? -18.101 1.189 22.836 1.00 70.56 102 VAL A N 1
ATOM 804 C CA . VAL A 1 102 ? -18.957 1.998 23.714 1.00 70.56 102 VAL A CA 1
ATOM 805 C C . VAL A 1 102 ? -19.046 1.329 25.088 1.00 70.56 102 VAL A C 1
ATOM 807 O O . VAL A 1 102 ? -19.333 0.135 25.188 1.00 70.56 102 VAL A O 1
ATOM 810 N N . THR A 1 103 ? -18.870 2.090 26.170 1.00 73.62 103 THR A N 1
ATOM 811 C CA . THR A 1 103 ? -18.966 1.594 27.559 1.00 73.62 103 THR A CA 1
ATOM 812 C C . THR A 1 103 ? -20.285 0.871 27.853 1.00 73.62 103 THR A C 1
ATOM 814 O O . THR A 1 103 ? -20.316 -0.093 28.614 1.00 73.62 103 THR A O 1
ATOM 817 N N . GLU A 1 104 ? -21.375 1.269 27.202 1.00 77.06 104 GLU A N 1
ATOM 818 C CA . GLU A 1 104 ? -22.696 0.642 27.316 1.00 77.06 104 GLU A CA 1
ATOM 819 C C . GLU A 1 104 ? -22.733 -0.784 26.736 1.00 77.06 104 GLU A C 1
ATOM 821 O O . GLU A 1 104 ? -23.419 -1.658 27.276 1.00 77.06 104 GLU A O 1
ATOM 826 N N . LEU A 1 105 ? -21.944 -1.055 25.687 1.00 77.31 105 LEU A N 1
ATOM 827 C CA . LEU A 1 105 ? -21.823 -2.377 25.061 1.00 77.31 105 LEU A CA 1
ATOM 828 C C . LEU A 1 105 ? -21.073 -3.379 25.945 1.00 77.31 105 LEU A C 1
ATOM 830 O O . LEU A 1 105 ? -21.245 -4.585 25.764 1.00 77.31 105 LEU A O 1
ATOM 834 N N . GLN A 1 106 ? -20.314 -2.922 26.950 1.00 79.00 106 GLN A N 1
ATOM 835 C CA . GLN A 1 106 ? -19.638 -3.824 27.892 1.00 79.00 106 GLN A CA 1
ATOM 836 C C . GLN A 1 106 ? -20.622 -4.700 28.680 1.00 79.00 106 GLN A C 1
ATOM 838 O O . GLN A 1 106 ? -20.273 -5.802 29.103 1.00 79.00 106 GLN A O 1
ATOM 843 N N . ARG A 1 107 ? -21.875 -4.252 28.832 1.00 88.44 107 ARG A N 1
ATOM 844 C CA . ARG A 1 107 ? -22.943 -5.012 29.500 1.00 88.44 107 ARG A CA 1
ATOM 845 C C . ARG A 1 107 ? -23.521 -6.132 28.627 1.00 88.44 107 ARG A C 1
ATOM 847 O O . ARG A 1 107 ? -24.200 -7.011 29.152 1.00 88.44 107 ARG A O 1
ATOM 854 N N . PHE A 1 108 ? -23.243 -6.129 27.321 1.00 89.38 108 PHE A N 1
ATOM 855 C CA . PHE A 1 108 ? -23.784 -7.071 26.340 1.00 89.38 108 PHE A CA 1
ATOM 856 C C . PHE A 1 108 ? -22.660 -7.835 25.624 1.00 89.38 108 PHE A C 1
ATOM 858 O O . PHE A 1 108 ? -22.399 -7.640 24.439 1.00 89.38 108 PHE A O 1
ATOM 865 N N . LEU A 1 109 ? -22.011 -8.757 26.344 1.00 87.56 109 LEU A N 1
ATOM 866 C CA . LEU A 1 109 ? -20.823 -9.486 25.869 1.00 87.56 109 LEU A CA 1
ATOM 867 C C . LEU A 1 109 ? -21.027 -10.220 24.531 1.00 87.56 109 LEU A C 1
ATOM 869 O O . LEU A 1 109 ? -20.134 -10.210 23.685 1.00 87.56 109 LEU A O 1
ATOM 873 N N . VAL A 1 110 ? -22.197 -10.837 24.326 1.00 92.62 110 VAL A N 1
ATOM 874 C CA . VAL A 1 110 ? -22.511 -11.562 23.082 1.00 92.62 110 VAL A CA 1
ATOM 875 C C . VAL A 1 110 ? -22.645 -10.599 21.905 1.00 92.62 110 VAL A C 1
ATOM 877 O O . VAL A 1 110 ? -22.084 -10.862 20.845 1.00 92.62 110 VAL A O 1
ATOM 880 N N . LEU A 1 111 ? -23.344 -9.476 22.092 1.00 89.88 111 LEU A N 1
ATOM 881 C CA . LEU A 1 111 ? -23.497 -8.451 21.059 1.00 89.88 111 LEU A CA 1
ATOM 882 C C . LEU A 1 111 ? -22.140 -7.847 20.691 1.00 89.88 111 LEU A C 1
ATOM 884 O O . LEU A 1 111 ? -21.830 -7.733 19.510 1.00 89.88 111 LEU A O 1
ATOM 888 N N . ARG A 1 112 ? -21.313 -7.529 21.695 1.00 87.88 112 ARG A N 1
ATOM 889 C CA . ARG A 1 112 ? -19.963 -6.997 21.486 1.00 87.88 112 ARG A CA 1
ATOM 890 C C . ARG A 1 112 ? -19.114 -7.930 20.626 1.00 87.88 112 ARG A C 1
ATOM 892 O O . ARG A 1 112 ? -18.511 -7.476 19.664 1.00 87.88 112 ARG A O 1
ATOM 899 N N . LYS A 1 113 ? -19.109 -9.229 20.943 1.00 89.88 113 LYS A N 1
ATOM 900 C CA . LYS A 1 113 ? -18.356 -10.227 20.174 1.00 89.88 113 LYS A CA 1
ATOM 901 C C . LYS A 1 113 ? -18.798 -10.270 18.707 1.00 89.88 113 LYS A C 1
ATOM 903 O O . LYS A 1 113 ? -17.951 -10.232 17.827 1.00 89.88 113 LYS A O 1
ATOM 908 N N . HIS A 1 114 ? -20.105 -10.308 18.445 1.00 92.44 114 HIS A N 1
ATOM 909 C CA . HIS A 1 114 ? -20.608 -10.335 17.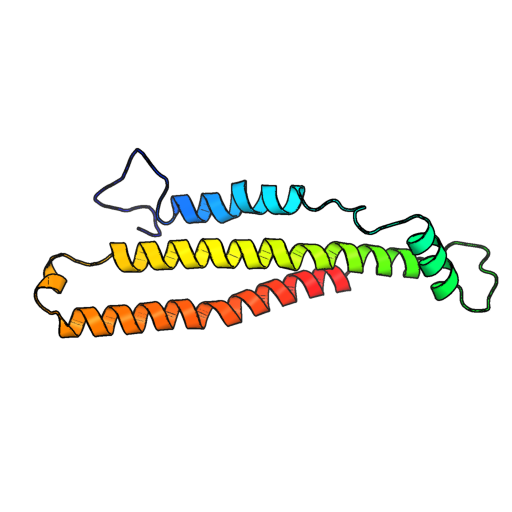067 1.00 92.44 114 HIS A CA 1
ATOM 910 C C . HIS A 1 114 ? -20.301 -9.036 16.312 1.00 92.44 114 HIS A C 1
ATOM 912 O O . HIS A 1 1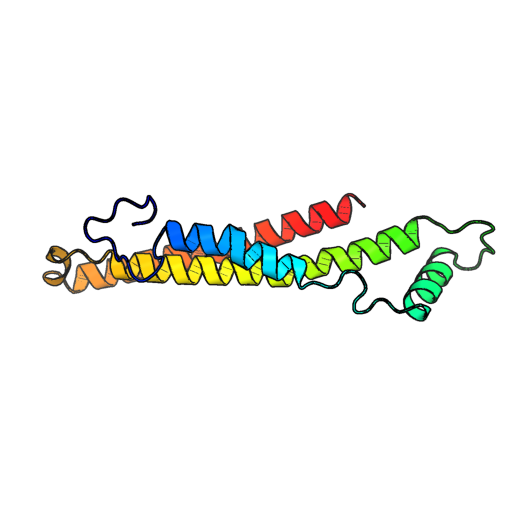14 ? -20.026 -9.076 15.117 1.00 92.44 114 HIS A O 1
ATOM 918 N N . LEU A 1 115 ? -20.339 -7.885 16.990 1.00 90.50 115 LEU A N 1
ATOM 919 C CA . LEU A 1 115 ? -19.993 -6.602 16.382 1.00 90.50 115 LEU A CA 1
ATOM 920 C C . LEU A 1 115 ? -18.515 -6.574 15.972 1.00 90.50 115 LEU A C 1
ATOM 922 O O . LEU A 1 115 ? -18.220 -6.212 14.836 1.00 90.50 115 LEU A O 1
ATOM 926 N N . ASP A 1 116 ? -17.613 -7.011 16.854 1.00 90.12 116 ASP A N 1
ATOM 927 C CA . ASP A 1 116 ? -16.181 -7.120 16.553 1.00 90.12 116 ASP A CA 1
ATOM 928 C C . ASP A 1 116 ? -15.929 -8.081 15.379 1.00 90.12 116 ASP A C 1
ATOM 930 O O . ASP A 1 116 ? -15.265 -7.716 14.414 1.00 90.12 116 ASP A O 1
ATOM 934 N N . GLU A 1 117 ? -16.561 -9.261 15.377 1.00 93.62 117 GLU A N 1
ATOM 935 C CA . GLU A 1 117 ? -16.466 -10.222 14.269 1.00 93.62 117 GLU A CA 1
ATOM 936 C C . GLU A 1 117 ? -16.910 -9.619 12.926 1.00 93.62 117 GLU A C 1
ATOM 938 O O . GLU A 1 117 ? -16.235 -9.800 11.908 1.00 93.62 117 GLU A O 1
ATOM 943 N N . VAL A 1 118 ? -18.023 -8.877 12.913 1.00 95.19 118 VAL A N 1
ATOM 944 C CA . VAL A 1 118 ? -18.525 -8.206 11.705 1.00 95.19 118 VAL A CA 1
ATOM 945 C C . VAL A 1 118 ? -17.578 -7.095 11.254 1.00 95.19 118 VAL A C 1
ATOM 947 O O . VAL A 1 118 ? -17.298 -7.003 10.060 1.00 95.19 118 VAL A O 1
ATOM 950 N N . MET A 1 119 ? -17.058 -6.281 12.175 1.00 93.19 119 MET A N 1
ATOM 951 C CA . MET A 1 119 ? -16.134 -5.192 11.844 1.00 93.19 119 MET A CA 1
ATOM 952 C C . MET A 1 119 ? -14.804 -5.710 11.299 1.00 93.19 119 MET A C 1
ATOM 954 O O . MET A 1 119 ? -14.348 -5.248 10.254 1.00 93.19 119 MET A O 1
ATOM 958 N N . VAL A 1 120 ? -14.208 -6.711 11.952 1.00 94.19 120 VAL A N 1
ATOM 959 C CA . VAL A 1 120 ? -12.962 -7.343 11.493 1.00 94.19 120 VAL A CA 1
ATOM 960 C C . VAL A 1 120 ? -13.154 -7.965 10.116 1.00 94.19 120 VAL A C 1
ATOM 962 O O . VAL A 1 120 ? -12.291 -7.824 9.249 1.00 94.19 120 VAL A O 1
ATOM 965 N N . LYS A 1 121 ? -14.287 -8.641 9.893 1.00 96.69 121 LYS A N 1
ATOM 966 C CA . LYS A 1 121 ? -14.609 -9.200 8.581 1.00 96.69 121 LYS A CA 1
ATOM 967 C C . LYS A 1 121 ? -14.747 -8.100 7.529 1.00 96.69 121 LYS A C 1
ATOM 969 O O . LYS A 1 121 ? -14.117 -8.195 6.486 1.00 96.69 121 LYS A O 1
ATOM 974 N N . PHE A 1 122 ? -15.509 -7.047 7.817 1.00 96.50 122 PHE A N 1
ATOM 975 C CA . PHE A 1 122 ? -15.710 -5.931 6.895 1.00 96.50 122 PHE A CA 1
ATOM 976 C C . PHE A 1 122 ? -14.386 -5.271 6.483 1.00 96.50 122 PHE A C 1
ATOM 978 O O . PHE A 1 122 ? -14.148 -5.062 5.296 1.00 96.50 122 PHE A O 1
ATOM 985 N N . LEU A 1 123 ? -13.504 -4.987 7.447 1.00 96.00 123 LEU A N 1
ATOM 986 C CA . LEU A 1 123 ? -12.197 -4.392 7.162 1.00 96.00 123 LEU A CA 1
ATOM 987 C C . LEU A 1 123 ? -11.306 -5.335 6.350 1.00 96.00 123 LEU A C 1
ATOM 989 O O . LEU A 1 123 ? -10.642 -4.888 5.418 1.00 96.00 123 LEU A O 1
ATOM 993 N N . ARG A 1 124 ? -11.302 -6.634 6.673 1.00 96.81 124 ARG A N 1
ATOM 994 C CA . ARG A 1 124 ? -10.527 -7.647 5.943 1.00 96.81 124 ARG A CA 1
ATOM 995 C C . ARG A 1 124 ? -11.004 -7.803 4.502 1.00 96.81 124 ARG A C 1
ATOM 997 O O . ARG A 1 124 ? -10.176 -7.825 3.598 1.00 96.81 124 ARG A O 1
ATOM 1004 N N . ASP A 1 125 ? -12.315 -7.874 4.296 1.00 97.56 125 ASP A N 1
ATOM 1005 C CA . ASP A 1 125 ? -12.926 -8.009 2.970 1.00 97.56 125 ASP A CA 1
ATOM 1006 C C . ASP A 1 125 ? -12.651 -6.766 2.096 1.00 97.56 125 ASP A C 1
ATOM 1008 O O . ASP A 1 125 ? -12.668 -6.850 0.871 1.00 97.56 125 ASP A O 1
ATOM 1012 N N . GLY A 1 126 ? -12.350 -5.616 2.712 1.00 96.75 126 GLY A N 1
ATOM 1013 C CA . GLY A 1 126 ? -11.936 -4.392 2.023 1.00 96.75 126 GLY A CA 1
ATOM 1014 C C . GLY A 1 126 ? -10.478 -4.369 1.544 1.00 96.75 126 GLY A C 1
ATOM 1015 O O . GLY A 1 126 ? -10.145 -3.534 0.702 1.00 96.75 126 GLY A O 1
ATOM 1016 N N . VAL A 1 127 ? -9.615 -5.272 2.028 1.00 97.25 127 VAL A N 1
ATOM 1017 C CA . VAL A 1 127 ? -8.185 -5.295 1.663 1.00 97.25 127 VAL A CA 1
ATOM 1018 C C . VAL A 1 127 ? -7.993 -5.746 0.218 1.00 97.25 127 VAL A C 1
ATOM 1020 O O . VAL A 1 127 ? -7.361 -5.033 -0.553 1.00 97.25 127 VAL A O 1
ATOM 1023 N N . GLU A 1 128 ? -8.576 -6.877 -0.181 1.00 96.81 128 GLU A N 1
ATOM 1024 C CA . GLU A 1 128 ? -8.372 -7.442 -1.524 1.00 96.81 128 GLU A CA 1
ATOM 1025 C C . GLU A 1 128 ? -8.814 -6.482 -2.656 1.00 96.81 128 GLU A C 1
ATOM 1027 O O . GLU A 1 128 ? -8.058 -6.294 -3.614 1.00 96.81 128 GLU A O 1
ATOM 1032 N N . PRO A 1 129 ? -9.979 -5.799 -2.577 1.00 98.12 129 PRO A N 1
ATOM 1033 C CA . PRO A 1 129 ? -10.345 -4.781 -3.562 1.00 98.12 129 PRO A CA 1
ATOM 1034 C C . PRO A 1 129 ? -9.357 -3.611 -3.621 1.00 98.12 129 PRO A C 1
ATOM 1036 O O . PRO A 1 129 ? -9.087 -3.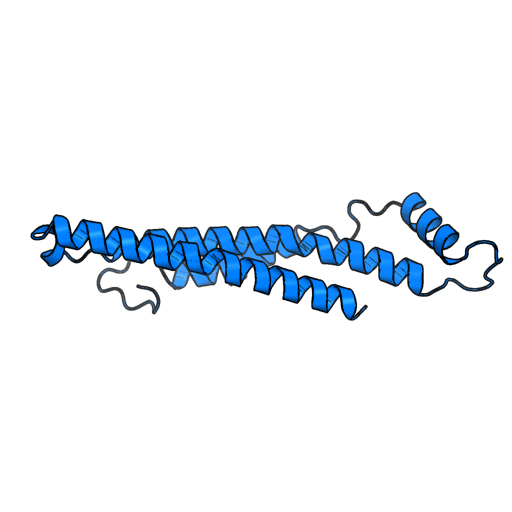100 -4.708 1.00 98.12 129 PRO A O 1
ATOM 1039 N N . ALA A 1 130 ? -8.816 -3.189 -2.474 1.00 97.81 130 ALA A N 1
ATOM 1040 C CA . ALA A 1 130 ? -7.841 -2.105 -2.410 1.00 97.81 130 ALA A CA 1
ATOM 1041 C C . ALA A 1 130 ? -6.485 -2.526 -2.996 1.00 97.81 130 ALA A C 1
ATOM 1043 O O . ALA A 1 130 ? -5.920 -1.782 -3.792 1.00 97.81 130 ALA A O 1
ATOM 1044 N N . GLU A 1 131 ? -5.999 -3.731 -2.682 1.00 97.44 131 GLU A N 1
ATOM 1045 C CA . GLU A 1 131 ? -4.789 -4.308 -3.288 1.00 97.44 131 GLU A CA 1
ATOM 1046 C C . GLU A 1 131 ? -4.925 -4.388 -4.809 1.00 97.44 131 GLU A C 1
ATOM 1048 O O . GLU A 1 131 ? -4.031 -3.962 -5.539 1.00 97.44 131 GLU A O 1
ATOM 1053 N N . ARG A 1 132 ? -6.080 -4.856 -5.297 1.00 97.81 132 ARG A N 1
ATOM 1054 C CA . ARG A 1 132 ? -6.368 -4.920 -6.732 1.00 97.81 132 ARG A CA 1
ATOM 1055 C C . ARG A 1 132 ? -6.376 -3.537 -7.375 1.00 97.81 132 ARG A C 1
ATOM 1057 O O . ARG A 1 132 ? -5.827 -3.364 -8.455 1.00 97.81 132 ARG A O 1
ATOM 1064 N N . MET A 1 133 ? -6.983 -2.547 -6.723 1.00 97.50 133 MET A N 1
ATOM 1065 C CA . MET A 1 133 ? -6.992 -1.172 -7.222 1.00 97.50 133 MET A CA 1
ATOM 1066 C C . MET A 1 133 ? -5.578 -0.580 -7.281 1.00 97.50 133 MET A C 1
ATOM 1068 O O . MET A 1 133 ? -5.242 0.051 -8.278 1.00 97.50 133 MET A O 1
ATOM 1072 N N . ILE A 1 134 ? -4.746 -0.813 -6.263 1.00 97.00 134 ILE A N 1
ATOM 1073 C CA . ILE A 1 134 ? -3.338 -0.388 -6.249 1.00 97.00 134 ILE A CA 1
ATOM 1074 C C . ILE A 1 134 ? -2.564 -1.049 -7.395 1.00 97.00 134 ILE A C 1
ATOM 1076 O O . ILE A 1 134 ? -1.875 -0.353 -8.137 1.00 97.00 134 ILE A O 1
ATOM 1080 N N . GLY A 1 135 ? -2.720 -2.364 -7.578 1.00 96.00 135 GLY A N 1
ATOM 1081 C CA . GLY A 1 135 ? -2.105 -3.092 -8.690 1.00 96.00 135 GLY A CA 1
ATOM 1082 C C . GLY A 1 135 ? -2.506 -2.512 -10.046 1.00 96.00 135 GLY A C 1
ATOM 1083 O O . GLY A 1 135 ? -1.642 -2.174 -10.849 1.00 96.00 135 GLY A O 1
ATOM 1084 N N . ASN A 1 136 ? -3.806 -2.285 -10.255 1.00 94.94 136 ASN A N 1
ATOM 1085 C CA . ASN A 1 136 ? -4.322 -1.706 -11.495 1.00 94.94 136 ASN A CA 1
ATOM 1086 C C . ASN A 1 136 ? -3.760 -0.301 -11.773 1.00 94.94 136 ASN A C 1
ATOM 1088 O O . ASN A 1 136 ? -3.479 0.017 -12.924 1.00 94.94 136 ASN A O 1
ATOM 1092 N N . LEU A 1 137 ? -3.608 0.550 -10.750 1.00 94.31 137 LEU A N 1
ATOM 1093 C CA . LEU A 1 137 ? -3.047 1.898 -10.922 1.00 94.31 137 LEU A CA 1
ATOM 1094 C C . LEU A 1 137 ? -1.599 1.841 -11.421 1.00 94.31 137 LEU A C 1
ATOM 1096 O O . LEU A 1 137 ? -1.237 2.568 -12.341 1.00 94.31 137 LEU A O 1
ATOM 1100 N N . ILE A 1 138 ? -0.800 0.931 -10.869 1.00 92.56 138 ILE A N 1
ATOM 1101 C CA . ILE A 1 138 ? 0.599 0.761 -11.271 1.00 92.56 138 ILE A CA 1
ATOM 1102 C C . ILE A 1 138 ? 0.689 0.150 -12.668 1.00 92.56 138 ILE A C 1
ATOM 1104 O O . ILE A 1 138 ? 1.479 0.608 -13.488 1.00 92.56 138 ILE A O 1
ATOM 1108 N N . GLU A 1 139 ? -0.149 -0.838 -12.980 1.00 89.38 139 GLU A N 1
ATOM 1109 C CA . GLU A 1 139 ? -0.223 -1.409 -14.328 1.00 89.38 139 GLU A CA 1
ATOM 1110 C C . GLU A 1 139 ? -0.624 -0.369 -15.383 1.00 89.38 139 GLU A C 1
ATOM 1112 O O . GLU A 1 139 ? -0.081 -0.373 -16.491 1.00 89.38 139 GLU A O 1
ATOM 1117 N N . MET A 1 140 ? -1.545 0.542 -15.052 1.00 87.69 140 MET A N 1
ATOM 1118 C CA . MET A 1 140 ? -1.929 1.641 -15.938 1.00 87.69 140 MET A CA 1
ATOM 1119 C C . MET A 1 140 ? -0.755 2.581 -16.216 1.00 87.69 140 MET A C 1
ATOM 1121 O O . MET A 1 140 ? -0.502 2.884 -17.382 1.00 87.69 140 MET A O 1
ATOM 1125 N N . ASP A 1 141 ? -0.016 2.992 -15.184 1.00 78.12 141 ASP A N 1
ATOM 1126 C CA . ASP A 1 141 ? 1.162 3.853 -15.346 1.00 78.12 141 ASP A CA 1
ATOM 1127 C C . ASP A 1 141 ? 2.269 3.160 -16.153 1.00 78.12 141 ASP A C 1
ATOM 1129 O O . ASP A 1 141 ? 2.897 3.770 -17.016 1.00 78.12 141 ASP A O 1
ATOM 1133 N N . VAL A 1 142 ? 2.465 1.855 -15.946 1.00 77.56 142 VAL A N 1
ATOM 1134 C CA . VAL A 1 142 ? 3.382 1.019 -16.736 1.00 77.56 142 VAL A CA 1
ATOM 1135 C C . VAL A 1 142 ? 2.941 0.949 -18.207 1.00 77.56 142 VAL A C 1
ATOM 1137 O O . VAL A 1 142 ? 3.785 0.973 -19.098 1.00 77.56 142 VAL A O 1
ATOM 1140 N N . SER A 1 143 ? 1.638 0.899 -18.488 1.00 70.06 143 SER A N 1
ATOM 1141 C CA . SER A 1 143 ? 1.0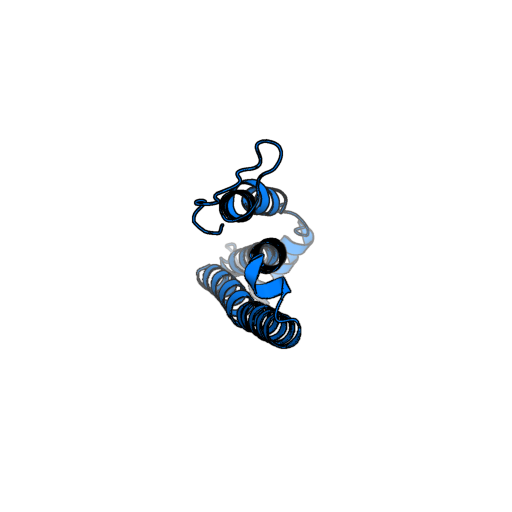93 0.766 -19.852 1.00 70.06 143 SER A CA 1
ATOM 1142 C C . SER A 1 143 ? 1.071 2.072 -20.659 1.00 70.06 143 SER A C 1
ATOM 1144 O O . SER A 1 143 ? 0.865 2.027 -21.870 1.00 70.06 143 SER A O 1
ATOM 1146 N N . LEU A 1 144 ? 1.233 3.225 -20.001 1.00 60.47 144 LEU A N 1
ATOM 1147 C CA . LEU A 1 144 ? 1.265 4.557 -20.624 1.00 60.47 144 LEU A CA 1
ATOM 1148 C C . LEU A 1 144 ? 2.657 4.964 -21.135 1.00 60.47 144 LEU A C 1
ATOM 1150 O O . LEU A 1 144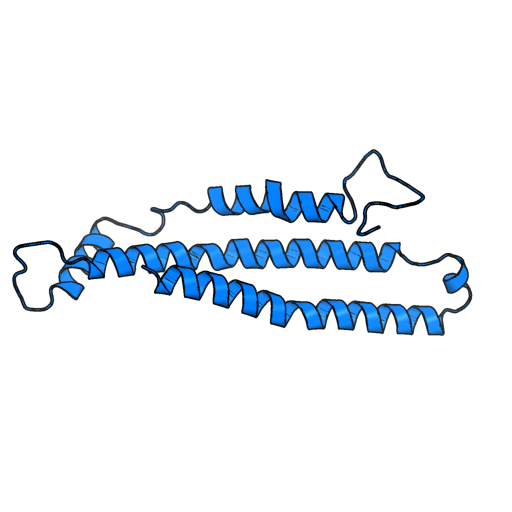 ? 2.753 5.936 -21.887 1.00 60.47 144 LEU A O 1
ATOM 1154 N N . CYS A 1 145 ? 3.708 4.253 -20.714 1.00 54.84 145 CYS A N 1
ATOM 1155 C CA . CYS A 1 145 ? 5.061 4.370 -21.260 1.00 54.84 145 CYS A CA 1
ATOM 1156 C C . CYS A 1 145 ? 5.193 3.610 -22.572 1.00 54.84 145 CYS A C 1
ATOM 1158 O O . CYS A 1 145 ? 4.644 2.484 -22.629 1.00 54.84 145 CYS A O 1
#

Radius of gyration: 23.02 Å; chains: 1; bounding box: 49×27×67 Å

Secondary structure (DSSP, 8-state):
-TTS--SS--SSS--THHHHHHIIIIIHHHHHHTS-TTTT--HHHHHHHHHHHHTTS--SS--SHHHHHHHHHHHGGGHHHHHHHHHHHHHHHHHHHHHT--GGGGG-HHHHHHHHHHHHHHHHHTHHHHHHHHHHHHHHHHHT-

Foldseek 3Di:
DQVPPDPDDDPPDDAHVRVLVCLVPVVLVVLVVPLDLCPVPDPVLLVVLQDVVCDPHDDPDGDCRSVLVSNLVSLVVSLVSQLVSLVSSLVRQLVVQVVPDDPVCVVVVVVVVVSNVVSNVVSVVVSVVSSVVSVVVSVVVSVVD

pLDDT: mean 86.2, std 11.58, range [54.84, 98.12]

Organism: Prunus dulcis (NCBI:txid3755)

Sequence (145 aa):
MVDGKSQEMSTKELSGGGRIHYILQPIFVKCLEEVDPCDDLTDDDIRMAIQNASGARNALFVLEVPFEFLVRRQNARLLDPSLQCLRFVYDELMKISHACEVTELQRFLVLRKHLDEVMVKFLRDGVEPAERMIGNLIEMDVSLC